Protein AF-A0A7C5GIX9-F1 (afdb_monomer_lite)

Structure (mmCIF, N/CA/C/O backbone):
data_AF-A0A7C5GIX9-F1
#
_entry.id   AF-A0A7C5GIX9-F1
#
loop_
_atom_site.group_PDB
_atom_site.id
_atom_site.type_symbol
_atom_site.label_atom_id
_atom_site.label_alt_id
_atom_site.label_comp_id
_atom_site.label_asym_id
_atom_site.label_entity_id
_atom_site.label_seq_id
_atom_site.pdbx_PDB_ins_code
_atom_site.Cartn_x
_atom_site.Cartn_y
_atom_site.Cartn_z
_atom_site.occupancy
_atom_site.B_iso_or_equiv
_atom_site.auth_seq_id
_atom_site.auth_comp_id
_atom_site.auth_asym_id
_atom_site.auth_atom_id
_atom_site.pdbx_PDB_model_num
ATOM 1 N N . LEU A 1 1 ? -0.552 6.549 -1.990 1.00 68.06 1 LEU A N 1
ATOM 2 C CA . LEU A 1 1 ? 0.725 7.226 -2.336 1.00 68.06 1 LEU A CA 1
ATOM 3 C C . LEU A 1 1 ? 0.962 7.0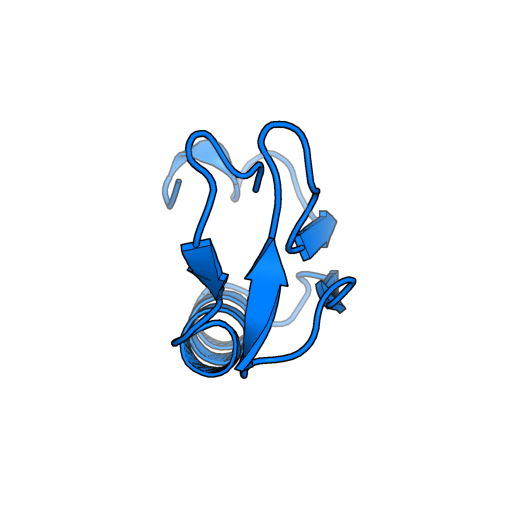69 -3.836 1.00 68.06 1 LEU A C 1
ATOM 5 O O . LEU A 1 1 ? 0.773 5.960 -4.322 1.00 68.06 1 LEU A O 1
ATOM 9 N N . VAL A 1 2 ? 1.281 8.151 -4.558 1.00 72.81 2 VAL A N 1
ATOM 10 C CA . VAL A 1 2 ? 1.356 8.164 -6.036 1.00 72.81 2 VAL A CA 1
ATOM 11 C C . VAL A 1 2 ? 2.753 8.569 -6.499 1.00 72.81 2 VAL A C 1
ATOM 13 O O . VAL A 1 2 ? 3.307 9.543 -5.984 1.00 72.81 2 VAL A O 1
ATOM 16 N N . GLY A 1 3 ? 3.305 7.840 -7.469 1.00 70.31 3 GLY A N 1
ATOM 17 C CA . GLY A 1 3 ? 4.579 8.158 -8.110 1.00 70.31 3 GLY A CA 1
ATOM 18 C C . GLY A 1 3 ? 4.496 9.464 -8.900 1.00 70.31 3 GLY A C 1
ATOM 19 O O . GLY A 1 3 ? 3.641 9.621 -9.771 1.00 70.31 3 GLY A O 1
ATOM 20 N N . LYS A 1 4 ? 5.378 10.417 -8.588 1.00 75.94 4 LYS A N 1
ATOM 21 C CA . LYS A 1 4 ? 5.482 11.699 -9.309 1.00 75.94 4 LYS A CA 1
ATOM 22 C C . LYS A 1 4 ? 6.570 11.709 -10.380 1.00 75.94 4 LYS A C 1
ATOM 24 O O . LYS A 1 4 ? 6.549 12.580 -11.241 1.00 75.94 4 LYS A O 1
ATOM 29 N N . GLU A 1 5 ? 7.483 10.744 -10.334 1.00 75.38 5 GLU A N 1
ATOM 30 C CA . GLU A 1 5 ? 8.613 10.603 -11.250 1.00 75.38 5 GLU A CA 1
ATOM 31 C C . GLU A 1 5 ? 8.850 9.117 -11.534 1.00 75.38 5 GLU A C 1
ATOM 33 O O . GLU A 1 5 ? 8.545 8.266 -10.694 1.00 75.38 5 GLU A O 1
ATOM 38 N N . ALA A 1 6 ? 9.379 8.808 -12.720 1.00 75.69 6 ALA A N 1
ATOM 39 C CA . ALA A 1 6 ? 9.709 7.438 -13.095 1.00 75.69 6 ALA A CA 1
ATOM 40 C C . ALA A 1 6 ? 11.011 6.983 -12.421 1.00 75.69 6 ALA A C 1
ATOM 42 O O . ALA A 1 6 ? 11.986 7.735 -12.359 1.00 75.69 6 ALA A O 1
ATOM 43 N N . GLY A 1 7 ? 11.054 5.739 -11.948 1.00 80.25 7 GLY A N 1
ATOM 44 C CA . GLY A 1 7 ? 12.210 5.233 -11.212 1.00 80.25 7 GLY A CA 1
ATOM 45 C C . GLY A 1 7 ? 12.062 3.787 -10.762 1.00 80.25 7 GLY A C 1
ATOM 46 O O . GLY A 1 7 ? 11.175 3.067 -11.212 1.00 80.25 7 GLY A O 1
ATOM 47 N N . VAL A 1 8 ? 12.958 3.352 -9.877 1.00 78.81 8 VAL A N 1
ATOM 48 C CA . VAL A 1 8 ? 12.840 2.063 -9.187 1.00 78.81 8 VAL A CA 1
ATOM 49 C C . VAL A 1 8 ? 12.295 2.330 -7.795 1.00 78.81 8 VAL A C 1
ATOM 51 O O . VAL A 1 8 ? 12.881 3.103 -7.036 1.00 78.81 8 VAL A O 1
ATOM 54 N N . LEU A 1 9 ? 11.177 1.693 -7.467 1.00 77.75 9 LEU A N 1
ATOM 55 C CA . LEU A 1 9 ? 10.577 1.795 -6.150 1.00 77.75 9 LEU A CA 1
ATOM 56 C C . LEU A 1 9 ? 11.427 1.015 -5.151 1.00 77.75 9 LEU A C 1
ATOM 58 O O . LEU A 1 9 ? 11.681 -0.170 -5.330 1.00 77.75 9 LEU A O 1
ATOM 62 N N . SER A 1 10 ? 11.896 1.688 -4.112 1.00 71.81 10 SER A N 1
ATOM 63 C CA . SER A 1 10 ? 12.686 1.090 -3.039 1.00 71.81 10 SER A CA 1
ATOM 64 C C . SER A 1 10 ? 12.227 1.702 -1.721 1.00 71.81 10 SER A C 1
ATOM 66 O O . SER A 1 10 ? 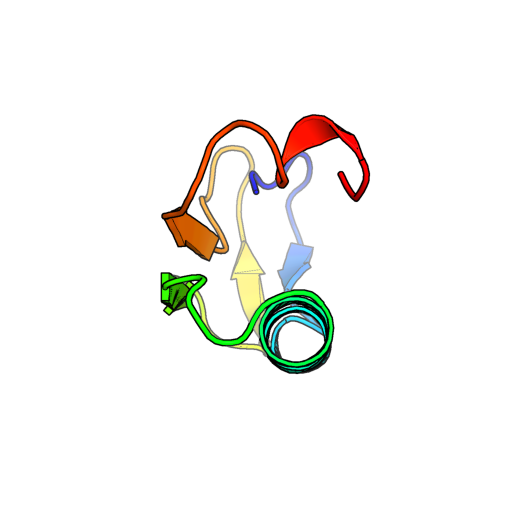11.848 2.873 -1.707 1.00 71.81 10 SER A O 1
ATOM 68 N N . ILE A 1 11 ? 12.289 0.939 -0.626 1.00 66.88 11 ILE A N 1
ATOM 69 C CA . ILE A 1 11 ? 11.899 1.339 0.746 1.00 66.88 11 ILE A CA 1
ATOM 70 C C . ILE A 1 11 ? 10.382 1.224 1.024 1.00 66.88 11 ILE A C 1
ATOM 72 O O . ILE A 1 11 ? 9.882 1.668 2.058 1.00 66.88 11 ILE A O 1
ATOM 76 N N . ILE A 1 12 ? 9.627 0.526 0.177 1.00 67.31 12 ILE A N 1
ATOM 77 C CA . ILE A 1 12 ? 8.191 0.298 0.390 1.00 67.31 12 ILE A CA 1
ATOM 78 C C . ILE A 1 12 ? 7.948 -0.513 1.683 1.00 67.31 12 ILE A C 1
ATOM 80 O O . ILE A 1 12 ? 7.060 -0.193 2.470 1.00 67.31 12 ILE A O 1
ATOM 84 N N . SER A 1 13 ? 8.827 -1.467 2.000 1.00 69.00 13 SER A N 1
ATOM 85 C CA . SER A 1 13 ? 8.725 -2.308 3.205 1.00 69.00 13 SER A CA 1
ATOM 86 C C . SER A 1 13 ? 8.848 -1.562 4.543 1.00 69.00 13 SER A C 1
ATOM 88 O O . SER A 1 13 ? 8.372 -2.052 5.564 1.00 69.00 13 SER A O 1
ATOM 90 N N . ILE A 1 14 ? 9.459 -0.372 4.572 1.00 73.94 14 ILE A N 1
ATOM 91 C CA . ILE A 1 14 ? 9.525 0.432 5.806 1.00 73.94 14 ILE A CA 1
ATOM 92 C C . ILE A 1 14 ? 8.192 1.144 6.050 1.00 73.94 14 ILE A C 1
ATOM 94 O O . ILE A 1 14 ? 7.777 1.282 7.199 1.00 73.94 14 ILE A O 1
ATOM 98 N N . ALA A 1 15 ? 7.496 1.547 4.984 1.00 75.12 15 ALA A N 1
ATOM 99 C CA . ALA A 1 15 ? 6.224 2.249 5.096 1.00 75.12 15 ALA A CA 1
ATOM 100 C C . ALA A 1 15 ? 5.163 1.385 5.798 1.00 75.12 15 ALA A C 1
ATOM 102 O O . ALA A 1 15 ? 4.504 1.866 6.713 1.00 75.12 15 ALA A O 1
ATOM 103 N N . GLU A 1 16 ? 5.060 0.099 5.449 1.00 73.38 16 GLU A N 1
ATOM 104 C CA . GLU A 1 16 ? 4.147 -0.849 6.112 1.00 73.38 16 GLU A CA 1
ATOM 105 C C . GLU A 1 16 ? 4.399 -0.939 7.621 1.00 73.38 16 GLU A C 1
ATOM 107 O O . GLU A 1 16 ? 3.462 -0.846 8.413 1.00 73.38 16 GLU A O 1
ATOM 112 N N . ASN A 1 17 ? 5.666 -1.045 8.031 1.00 77.25 17 ASN A N 1
ATOM 113 C CA . ASN A 1 17 ? 6.026 -1.112 9.446 1.00 77.25 17 ASN A CA 1
ATOM 114 C C . ASN A 1 17 ? 5.685 0.182 10.192 1.00 77.25 17 ASN A C 1
ATOM 116 O O . ASN A 1 17 ? 5.250 0.126 11.342 1.00 77.25 17 ASN A O 1
ATOM 120 N N . VAL A 1 18 ? 5.862 1.342 9.553 1.00 80.00 18 VAL A N 1
ATOM 121 C CA . VAL A 1 18 ? 5.474 2.630 10.142 1.00 80.00 18 VAL A CA 1
ATOM 122 C C . VAL A 1 18 ? 3.962 2.683 10.327 1.00 80.00 18 VAL A C 1
ATOM 124 O O . VAL A 1 18 ? 3.519 2.984 11.428 1.00 80.00 18 VAL A O 1
ATOM 127 N N . PHE A 1 19 ? 3.167 2.323 9.317 1.00 76.38 19 PHE A N 1
ATOM 128 C CA . PHE A 1 19 ? 1.708 2.362 9.435 1.00 76.38 19 PHE A CA 1
ATOM 129 C C . PHE A 1 19 ? 1.182 1.419 10.521 1.00 76.38 19 PHE A C 1
ATOM 131 O O . PHE A 1 19 ? 0.394 1.863 11.347 1.00 76.38 19 PHE A O 1
ATOM 138 N N . VAL A 1 20 ? 1.679 0.178 10.597 1.00 78.31 20 VAL A N 1
ATOM 139 C CA . VAL A 1 20 ? 1.285 -0.779 11.651 1.00 78.31 20 VAL A CA 1
ATOM 140 C C . VAL A 1 20 ? 1.701 -0.303 13.045 1.00 78.31 20 VAL A C 1
ATOM 142 O O . VAL A 1 20 ? 0.974 -0.518 14.012 1.00 78.31 20 VAL A O 1
ATOM 145 N N . THR A 1 21 ? 2.866 0.339 13.169 1.00 79.44 21 THR A N 1
ATOM 146 C CA . THR A 1 21 ? 3.335 0.884 14.457 1.00 79.44 21 THR A CA 1
ATOM 147 C C . THR A 1 21 ? 2.501 2.084 14.897 1.00 79.44 21 THR A C 1
ATOM 149 O O . THR A 1 21 ? 2.306 2.297 16.092 1.00 79.44 21 THR A O 1
ATOM 152 N N . VAL A 1 22 ? 2.045 2.887 13.937 1.00 75.50 22 VAL A N 1
ATOM 153 C CA . VAL A 1 22 ? 1.294 4.119 14.181 1.00 75.50 22 VAL A CA 1
ATOM 154 C C . VAL A 1 22 ? -0.160 3.770 14.517 1.00 75.50 22 VAL A C 1
ATOM 156 O O . VAL A 1 22 ? -0.667 4.268 15.516 1.00 75.50 22 VAL A O 1
ATOM 159 N N . ASP A 1 23 ? -0.794 2.854 13.783 1.00 75.62 23 ASP A N 1
ATOM 160 C CA . ASP A 1 23 ? -2.110 2.301 14.117 1.00 75.62 23 ASP A CA 1
ATOM 161 C C . ASP A 1 23 ? -2.278 0.901 13.508 1.00 75.62 23 ASP A C 1
ATOM 163 O O . ASP A 1 23 ? -2.299 0.713 12.290 1.00 75.62 23 ASP A O 1
ATOM 167 N N . SER A 1 24 ? -2.410 -0.101 14.380 1.00 78.12 24 SER A N 1
ATOM 168 C CA . SER A 1 24 ? -2.551 -1.504 13.990 1.00 78.12 24 SER A CA 1
ATOM 169 C C . SER A 1 24 ? -3.906 -1.836 13.357 1.00 78.12 24 SER A C 1
ATOM 171 O O . SER A 1 24 ? -4.065 -2.934 12.826 1.00 78.12 24 SER A O 1
ATOM 173 N N . GLU A 1 25 ? -4.886 -0.931 13.427 1.00 81.00 25 GLU A N 1
ATOM 174 C CA . GLU A 1 25 ? -6.170 -1.054 12.729 1.00 81.00 25 GLU A CA 1
ATOM 175 C C . GLU A 1 25 ? -6.100 -0.537 11.280 1.00 81.00 25 GLU A C 1
ATOM 177 O O . GLU A 1 25 ? -7.026 -0.782 10.501 1.00 81.00 25 GLU A O 1
ATOM 182 N N . LEU A 1 26 ? -5.009 0.134 10.876 1.00 81.44 26 LEU A N 1
ATOM 183 C CA . LEU A 1 26 ? -4.814 0.565 9.491 1.00 81.44 26 LEU A CA 1
ATOM 184 C C . LEU A 1 26 ? -4.611 -0.635 8.569 1.00 81.44 26 LEU A C 1
ATOM 186 O O . LEU A 1 26 ? -3.667 -1.416 8.706 1.00 81.44 26 LEU A O 1
ATOM 190 N N . ASN A 1 27 ? -5.454 -0.729 7.545 1.00 81.69 27 ASN A N 1
ATOM 191 C CA . ASN A 1 27 ? -5.313 -1.733 6.506 1.00 81.69 27 ASN A CA 1
ATOM 192 C C . ASN A 1 27 ? -4.419 -1.190 5.386 1.00 81.69 27 ASN A C 1
ATOM 194 O O . ASN A 1 27 ? -4.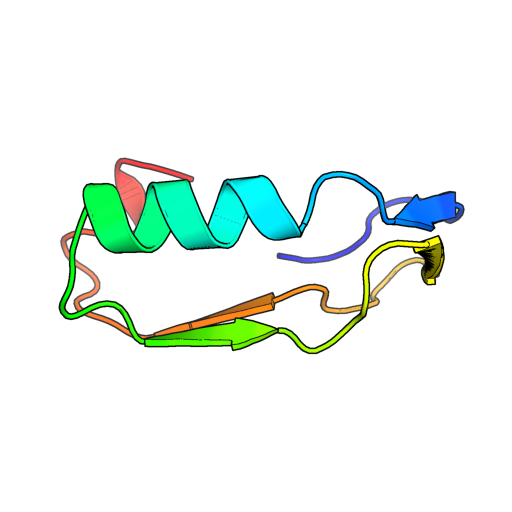819 -0.310 4.619 1.00 81.69 27 ASN A O 1
ATOM 198 N N . CYS A 1 28 ? -3.189 -1.696 5.306 1.00 81.06 28 CYS A N 1
ATOM 199 C CA . CYS A 1 28 ? -2.221 -1.317 4.280 1.00 81.06 28 CYS A CA 1
ATOM 200 C C . CYS A 1 28 ? -2.124 -2.415 3.223 1.00 81.06 28 CYS A C 1
ATOM 202 O O . CYS A 1 28 ? -1.745 -3.543 3.518 1.00 81.06 28 CYS A O 1
ATOM 204 N N . THR A 1 29 ? -2.440 -2.076 1.975 1.00 84.50 29 THR A N 1
ATOM 205 C CA . THR A 1 29 ? -2.296 -2.978 0.831 1.00 84.50 29 THR A CA 1
ATOM 206 C C . THR A 1 29 ? -1.205 -2.466 -0.100 1.00 84.50 29 THR A C 1
ATOM 208 O O . THR A 1 29 ? -1.322 -1.383 -0.688 1.00 84.50 29 THR A O 1
ATOM 211 N N . ARG A 1 30 ? -0.147 -3.267 -0.248 1.00 83.25 30 ARG A N 1
ATOM 212 C CA . ARG A 1 30 ? 0.904 -3.077 -1.250 1.00 83.25 30 ARG A CA 1
ATOM 213 C C . ARG A 1 30 ? 0.375 -3.414 -2.635 1.00 83.25 30 ARG A C 1
ATOM 215 O O . ARG A 1 30 ? -0.200 -4.479 -2.831 1.00 83.25 30 ARG A O 1
ATOM 222 N N . LEU A 1 31 ? 0.576 -2.504 -3.583 1.00 84.62 31 LEU A N 1
ATOM 223 C CA . LEU A 1 31 ? 0.173 -2.703 -4.979 1.00 84.62 31 LEU A CA 1
ATOM 224 C C . LEU A 1 31 ? 1.377 -2.890 -5.908 1.00 84.62 31 LEU A C 1
ATOM 226 O O . LEU A 1 31 ? 1.230 -3.458 -6.985 1.00 84.62 31 LEU A O 1
ATOM 230 N N . ILE A 1 32 ? 2.560 -2.434 -5.485 1.00 84.69 32 ILE A N 1
ATOM 231 C CA . ILE A 1 32 ? 3.807 -2.512 -6.249 1.00 84.69 32 ILE A CA 1
ATOM 232 C C . ILE A 1 32 ? 4.907 -3.064 -5.342 1.00 84.69 32 ILE A C 1
ATOM 234 O O . ILE A 1 32 ? 5.037 -2.643 -4.194 1.00 84.69 32 ILE A O 1
ATOM 238 N N . GLU A 1 33 ? 5.696 -4.018 -5.833 1.00 80.50 33 GLU A N 1
ATOM 239 C CA . GLU A 1 33 ? 6.786 -4.611 -5.053 1.00 80.50 33 GLU A CA 1
ATOM 240 C C . GLU A 1 33 ? 8.051 -3.744 -5.055 1.00 80.50 33 GLU A C 1
ATOM 242 O O . GLU A 1 33 ? 8.334 -3.026 -6.019 1.00 80.50 33 GLU A O 1
ATOM 247 N N . ASP A 1 34 ? 8.845 -3.851 -3.984 1.00 80.06 34 ASP A N 1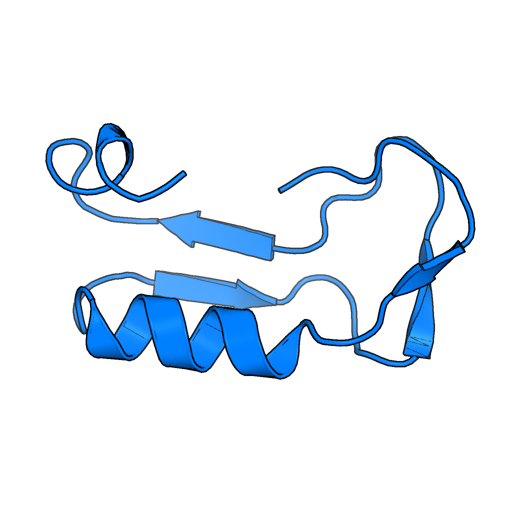
ATOM 248 C CA . ASP A 1 34 ? 10.187 -3.267 -3.927 1.00 80.06 34 ASP A CA 1
ATOM 249 C C . ASP A 1 34 ? 11.039 -3.785 -5.098 1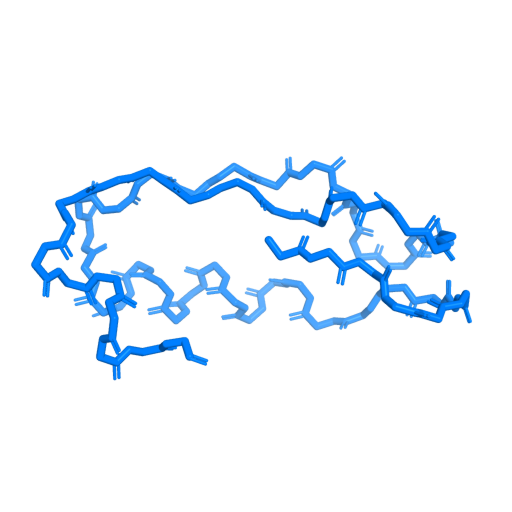.00 80.06 34 ASP A C 1
ATOM 251 O O . ASP A 1 34 ? 11.019 -4.966 -5.438 1.00 80.06 34 ASP A O 1
ATOM 255 N N . GLY A 1 35 ? 11.801 -2.894 -5.722 1.00 81.25 35 GLY A N 1
ATOM 256 C CA . GLY A 1 35 ? 12.590 -3.179 -6.918 1.00 81.25 35 GLY A CA 1
ATOM 257 C C . GLY A 1 35 ? 11.811 -3.080 -8.233 1.00 81.25 35 GLY A C 1
ATOM 258 O O . GLY A 1 35 ? 12.429 -3.149 -9.298 1.00 81.25 35 GLY A O 1
ATOM 259 N N . SER A 1 36 ? 10.491 -2.868 -8.196 1.00 83.56 36 SER A N 1
ATOM 260 C CA . SER A 1 36 ? 9.696 -2.650 -9.410 1.00 83.56 36 SER A CA 1
ATOM 261 C C . SER A 1 36 ? 9.999 -1.290 -10.033 1.00 83.56 36 SER A C 1
ATOM 263 O O . SER A 1 36 ? 10.230 -0.296 -9.337 1.00 83.56 36 SER A O 1
ATOM 265 N N . LYS A 1 37 ? 9.957 -1.229 -11.366 1.00 82.50 37 LYS A N 1
ATOM 266 C CA . LYS A 1 37 ? 9.913 0.053 -12.074 1.00 82.50 37 LYS A CA 1
ATOM 267 C C . LYS A 1 37 ? 8.543 0.687 -11.871 1.00 82.50 37 LYS A C 1
ATOM 269 O O . LYS A 1 37 ? 7.539 -0.004 -12.006 1.00 82.50 37 LYS A O 1
ATOM 274 N N . VAL A 1 38 ? 8.535 1.979 -11.575 1.00 83.88 38 VAL A N 1
ATOM 275 C CA . VAL A 1 38 ? 7.327 2.794 -11.438 1.00 83.88 38 VAL A CA 1
ATOM 276 C C . VAL A 1 38 ? 7.331 3.915 -12.460 1.00 83.88 38 VAL A C 1
ATOM 278 O O . VAL A 1 38 ? 8.382 4.491 -12.758 1.00 83.88 38 VAL A O 1
ATOM 281 N N . GLU A 1 39 ? 6.151 4.227 -12.974 1.00 84.31 39 GLU A N 1
ATOM 282 C CA . GLU A 1 39 ? 5.885 5.372 -13.831 1.00 84.31 39 GLU A CA 1
ATOM 283 C C . GLU A 1 39 ? 5.099 6.457 -13.084 1.00 84.31 39 GLU A C 1
ATOM 285 O O . GLU A 1 39 ? 4.595 6.279 -11.970 1.00 84.31 39 GLU A O 1
ATOM 290 N N . VAL A 1 40 ? 5.013 7.637 -13.698 1.00 83.12 40 VAL A N 1
ATOM 291 C CA . VAL A 1 40 ? 4.217 8.734 -13.146 1.00 83.12 40 VAL A CA 1
ATOM 292 C C . VAL A 1 40 ? 2.746 8.331 -13.141 1.00 83.12 40 VAL A C 1
ATOM 294 O O . VAL A 1 40 ? 2.190 7.980 -14.177 1.00 83.12 40 VAL A O 1
ATOM 297 N N . GLY A 1 41 ? 2.106 8.439 -11.978 1.00 80.94 41 GLY A N 1
ATOM 298 C CA . GLY A 1 41 ? 0.710 8.048 -11.787 1.00 80.94 41 GLY A CA 1
ATOM 299 C C . GLY A 1 41 ? 0.518 6.655 -11.190 1.00 80.94 41 GLY A C 1
ATOM 300 O O . GLY A 1 41 ? -0.598 6.345 -10.772 1.00 80.94 41 GLY A O 1
ATOM 301 N N . ASP A 1 42 ? 1.581 5.858 -11.057 1.00 80.88 42 ASP A N 1
ATOM 302 C CA . ASP A 1 42 ? 1.499 4.562 -10.390 1.00 80.88 42 ASP A CA 1
ATOM 303 C C . ASP A 1 42 ? 1.155 4.714 -8.905 1.00 80.88 42 ASP A C 1
ATOM 305 O O . ASP A 1 42 ? 1.682 5.575 -8.188 1.00 80.88 42 ASP A O 1
ATOM 309 N N . VAL A 1 43 ? 0.263 3.848 -8.425 1.00 81.69 43 VAL A N 1
ATOM 310 C CA . VAL A 1 43 ? -0.149 3.811 -7.021 1.00 81.69 43 VAL A CA 1
ATOM 311 C C . VAL A 1 43 ? 0.645 2.731 -6.304 1.00 81.69 43 VAL A C 1
ATOM 313 O O . VAL A 1 43 ? 0.426 1.545 -6.509 1.00 81.69 43 VAL A O 1
ATOM 316 N N . ALA A 1 44 ? 1.542 3.154 -5.420 1.00 81.38 44 ALA A N 1
ATOM 317 C CA . ALA A 1 44 ? 2.446 2.261 -4.698 1.00 81.38 44 ALA A CA 1
ATOM 318 C C . ALA A 1 44 ? 1.732 1.490 -3.564 1.00 81.38 44 ALA A C 1
ATOM 320 O O . ALA A 1 44 ? 1.952 0.298 -3.350 1.00 81.38 44 ALA A O 1
ATOM 321 N N . PHE A 1 45 ? 0.827 2.181 -2.866 1.00 81.44 45 PHE A N 1
ATOM 322 C CA . PHE A 1 45 ? 0.099 1.666 -1.711 1.00 81.44 45 PHE A CA 1
ATOM 323 C C . PHE A 1 45 ? -1.293 2.261 -1.599 1.00 81.44 45 PHE A C 1
ATOM 325 O O . PHE A 1 45 ? -1.49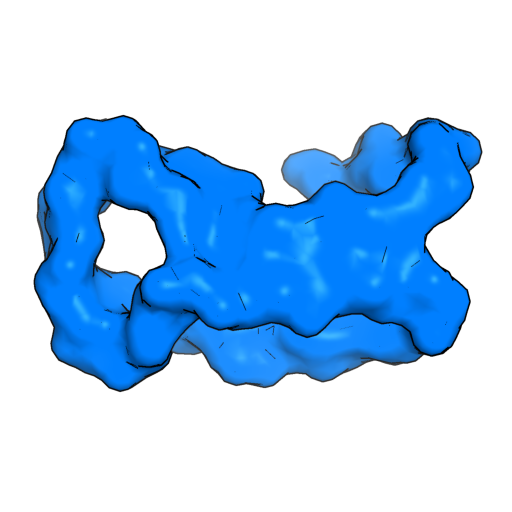5 3.462 -1.847 1.00 81.44 45 PHE A O 1
ATOM 332 N N . ARG A 1 46 ? -2.203 1.432 -1.091 1.00 83.31 46 ARG A N 1
ATOM 333 C CA . ARG A 1 46 ? -3.504 1.837 -0.574 1.00 83.31 46 ARG A CA 1
ATOM 334 C C . ARG A 1 46 ? -3.512 1.666 0.943 1.00 83.31 46 ARG A C 1
ATOM 336 O O . ARG A 1 46 ? -3.125 0.614 1.439 1.00 83.31 46 ARG A O 1
ATOM 343 N N . VAL A 1 47 ? -3.943 2.703 1.654 1.00 82.94 47 VAL A N 1
ATOM 344 C CA . VAL A 1 47 ? -4.115 2.688 3.111 1.00 82.94 47 VAL A CA 1
ATOM 345 C C . VAL A 1 47 ? -5.572 3.010 3.400 1.00 82.94 47 VAL A C 1
ATOM 347 O O . VAL A 1 47 ? -6.103 3.983 2.861 1.00 82.94 47 VAL A O 1
ATOM 350 N N . GLU A 1 48 ? -6.216 2.188 4.216 1.00 82.06 48 GLU A N 1
ATOM 351 C CA . GLU A 1 48 ? -7.603 2.358 4.639 1.00 82.06 48 GLU A CA 1
ATOM 352 C C . GLU A 1 48 ? -7.679 2.355 6.164 1.00 82.06 48 GLU A C 1
ATOM 354 O O . GLU A 1 48 ? -7.062 1.521 6.822 1.00 82.06 48 GLU A O 1
ATOM 359 N N . GLY A 1 49 ? -8.428 3.300 6.730 1.00 77.94 49 GLY A N 1
ATOM 360 C CA . GLY A 1 49 ? -8.552 3.451 8.175 1.00 77.94 49 GLY A CA 1
ATOM 361 C C . GLY A 1 49 ? -9.293 4.721 8.575 1.00 77.94 49 GLY A C 1
ATOM 362 O O . GLY A 1 49 ? -9.841 5.432 7.727 1.00 77.94 49 GLY A O 1
ATOM 363 N N . SER A 1 50 ? -9.326 5.007 9.876 1.00 74.12 50 SER A N 1
ATOM 364 C CA . SER A 1 50 ? -10.040 6.170 10.407 1.00 74.12 50 SER A CA 1
ATOM 365 C C . SER A 1 50 ? -9.421 7.487 9.921 1.00 74.12 50 SER A C 1
ATOM 367 O O . SER A 1 50 ? -8.232 7.753 10.103 1.00 74.12 50 SER A O 1
ATOM 369 N N . ALA A 1 51 ? -10.251 8.356 9.336 1.00 60.50 51 ALA A N 1
ATOM 370 C CA . ALA A 1 51 ? -9.830 9.637 8.764 1.00 60.50 51 ALA A CA 1
ATOM 371 C C . ALA A 1 51 ? -9.243 10.624 9.791 1.00 60.50 51 ALA A C 1
ATOM 373 O O . ALA A 1 51 ? -8.554 11.560 9.400 1.00 60.50 51 ALA A O 1
ATOM 374 N N . ILE A 1 52 ? -9.483 10.421 11.092 1.00 57.72 52 ILE A N 1
ATOM 375 C CA . ILE A 1 52 ? -8.885 11.233 12.169 1.00 57.72 52 ILE A CA 1
ATOM 376 C C . ILE A 1 52 ? -7.363 11.040 12.229 1.00 57.72 52 ILE A C 1
ATOM 378 O O . ILE A 1 52 ? -6.640 11.951 12.626 1.00 57.72 52 ILE A O 1
ATOM 382 N N . PHE A 1 53 ? -6.875 9.875 11.812 1.00 54.69 53 PHE A N 1
ATOM 383 C CA . PHE A 1 53 ? -5.491 9.472 12.019 1.00 54.69 53 PHE A CA 1
ATOM 384 C C . PHE A 1 53 ? -4.585 9.753 10.807 1.00 54.69 53 PHE A C 1
ATOM 386 O O . PHE A 1 53 ? -3.418 10.105 10.958 1.00 54.69 53 PHE A O 1
ATOM 393 N N . LEU A 1 54 ? -5.147 9.703 9.596 1.00 55.00 54 LEU A N 1
ATOM 394 C CA . LEU A 1 54 ? -4.435 9.928 8.330 1.00 55.00 54 LEU A CA 1
ATOM 395 C C . LEU A 1 54 ? -3.774 11.319 8.141 1.00 55.00 54 LEU A C 1
ATOM 397 O O . LEU A 1 54 ? -2.674 11.350 7.593 1.00 55.00 54 LEU A O 1
ATOM 401 N N . PRO A 1 55 ? -4.360 12.467 8.548 1.00 55.03 55 PRO A N 1
ATOM 402 C CA . PRO A 1 55 ? -3.782 13.784 8.252 1.00 55.03 55 PRO A CA 1
ATOM 403 C C . PRO A 1 55 ? -2.588 14.171 9.137 1.00 55.03 55 PRO A C 1
ATOM 405 O O . PRO A 1 55 ? -1.931 15.164 8.846 1.00 55.03 55 PRO A O 1
ATOM 408 N N . PHE A 1 56 ? -2.301 13.434 10.214 1.00 50.84 56 PHE A N 1
ATOM 409 C CA . PHE A 1 56 ? -1.190 13.759 11.118 1.00 50.84 56 PHE A CA 1
ATOM 410 C C . PHE A 1 56 ? 0.160 13.161 10.690 1.00 50.84 56 PHE A C 1
ATOM 412 O O . PHE A 1 56 ? 1.190 13.569 11.224 1.00 50.84 56 PHE A O 1
ATOM 419 N N . TYR A 1 57 ? 0.169 12.218 9.741 1.00 49.31 57 TYR A N 1
ATOM 420 C CA . TYR A 1 57 ? 1.340 11.382 9.439 1.00 49.31 57 TYR A CA 1
ATOM 421 C C . TYR A 1 57 ? 1.704 11.291 7.944 1.00 49.31 57 TYR A C 1
ATOM 423 O O . TYR A 1 57 ? 2.615 10.541 7.589 1.00 49.31 57 TYR A O 1
ATOM 431 N N . LEU A 1 58 ? 1.019 12.045 7.077 1.00 51.81 58 LEU A N 1
ATOM 432 C CA . LEU A 1 58 ? 1.289 12.183 5.636 1.00 51.81 58 LEU A CA 1
ATOM 433 C C . LEU A 1 58 ? 1.723 13.614 5.308 1.00 51.81 58 LEU A C 1
ATOM 435 O O . LEU A 1 58 ? 2.615 13.756 4.442 1.00 51.81 58 LEU A O 1
#

Secondary structure (DSSP, 8-state):
-B-SS-EE---HHHHHHHHHHH-TT-EEEE-S-TT-EE-TT-B-EEEES-TTTGGG--

Foldseek 3Di:
DWDQAWDFDAPLVVVVVVVCVQPVQKDKDAPDDHRDIDHGGDDGIDIDDDPVRPVVPD

pLDDT: mean 75.1, std 9.49, range [49.31, 84.69]

Sequence (58 aa):
LVGKEAGVLSIISIAENVFVTVDSELNCTRLIEDGSKVEVGDVAFRVEGSAIFLPFYL

Radius of gyration: 11.87 Å; chains: 1; bounding box: 23×18×28 Å